Protein AF-A0A4Q4CST5-F1 (afdb_monomer_lite)

Secondary structure (DSSP, 8-state):
--------HHHHHHHHHHHT-SSHHHHHHHHHHHHHHHHHHHHHHHHHHSSS---SS----TTSS----PPP-

pLDDT: mean 81.11, std 19.32, range [39.84, 97.62]

Foldseek 3Di:
DDDDDDDDPVVLVVLCVVVVNPDSVVSVVVVVVVVVVVVVVQVVCCVPPVGNPPPVDDDPPPPPPPPDPDDDD

Structure (mmCIF, N/CA/C/O backbone):
data_AF-A0A4Q4CST5-F1
#
_entry.id   AF-A0A4Q4CST5-F1
#
loop_
_atom_site.group_PDB
_atom_site.id
_atom_site.type_symbol
_atom_site.label_atom_id
_atom_site.label_alt_id
_atom_site.label_comp_id
_atom_site.label_asym_id
_atom_site.label_entity_id
_atom_site.label_seq_id
_atom_site.pdbx_PDB_ins_code
_atom_site.Cartn_x
_atom_site.Cartn_y
_atom_site.Cartn_z
_atom_site.occupancy
_atom_site.B_iso_or_equiv
_atom_site.auth_seq_id
_atom_site.auth_comp_id
_atom_site.auth_asym_id
_atom_site.auth_atom_id
_atom_site.pdbx_PDB_model_num
ATOM 1 N N . MET A 1 1 ? -7.386 13.735 3.006 1.00 84.56 1 MET A N 1
ATOM 2 C CA . MET A 1 1 ? -8.835 13.990 2.837 1.00 84.56 1 MET A CA 1
ATOM 3 C C . MET A 1 1 ? -9.621 12.855 3.479 1.00 84.56 1 MET A C 1
ATOM 5 O O . MET A 1 1 ? -9.058 11.775 3.634 1.00 84.56 1 MET A O 1
ATOM 9 N N . ARG A 1 2 ? -10.880 13.079 3.865 1.00 89.19 2 ARG A N 1
ATOM 10 C CA . ARG A 1 2 ? -11.781 11.998 4.279 1.00 89.19 2 ARG A CA 1
ATOM 11 C C . ARG A 1 2 ? -12.578 11.562 3.052 1.00 89.19 2 ARG A C 1
ATOM 13 O O . ARG A 1 2 ? -13.293 12.379 2.489 1.00 89.19 2 ARG A O 1
ATOM 20 N N . THR A 1 3 ? -12.441 10.301 2.667 1.00 92.75 3 THR A N 1
ATOM 21 C CA . THR A 1 3 ? -13.204 9.686 1.574 1.00 92.75 3 THR A CA 1
ATOM 22 C C . THR A 1 3 ? -13.987 8.521 2.156 1.00 92.75 3 THR A C 1
ATOM 24 O O . THR A 1 3 ? -13.459 7.809 3.013 1.00 92.75 3 THR A O 1
ATOM 27 N N . ASN A 1 4 ? -15.237 8.353 1.731 1.00 93.56 4 ASN A N 1
ATOM 28 C CA . ASN A 1 4 ? -16.036 7.188 2.082 1.00 93.56 4 ASN A CA 1
ATOM 29 C C . ASN A 1 4 ? -16.010 6.213 0.903 1.00 93.56 4 ASN A C 1
ATOM 31 O O . ASN A 1 4 ? -16.432 6.580 -0.190 1.00 93.56 4 ASN A O 1
ATOM 35 N N . ILE A 1 5 ? -15.451 5.026 1.117 1.00 91.75 5 ILE A N 1
ATOM 36 C CA . ILE A 1 5 ? -15.321 3.963 0.118 1.00 91.75 5 ILE A CA 1
ATOM 37 C C . ILE A 1 5 ? -15.589 2.631 0.805 1.00 91.75 5 ILE A C 1
ATOM 39 O O . ILE A 1 5 ? -15.161 2.427 1.943 1.00 91.75 5 ILE A O 1
ATOM 43 N N . GLU A 1 6 ? -16.290 1.743 0.113 1.00 95.81 6 GLU A N 1
ATOM 44 C CA . GLU A 1 6 ? -16.486 0.371 0.565 1.00 95.81 6 GLU A CA 1
ATOM 45 C C . GLU A 1 6 ? -15.290 -0.472 0.125 1.00 95.81 6 GLU A C 1
ATOM 47 O O . GLU A 1 6 ? -14.855 -0.412 -1.025 1.00 95.81 6 GLU A O 1
ATOM 52 N N . ILE A 1 7 ? -14.713 -1.210 1.069 1.00 94.50 7 ILE A N 1
ATOM 53 C CA . ILE A 1 7 ? -13.589 -2.116 0.842 1.00 94.50 7 ILE A CA 1
ATOM 54 C C . ILE A 1 7 ? -13.923 -3.413 1.564 1.00 94.50 7 ILE A C 1
ATOM 56 O O . ILE A 1 7 ? -14.430 -3.374 2.685 1.00 94.50 7 ILE A O 1
ATOM 60 N N . ASP A 1 8 ? -13.608 -4.541 0.932 1.00 97.19 8 ASP A N 1
ATOM 61 C CA . ASP A 1 8 ? -13.738 -5.854 1.549 1.00 97.19 8 ASP A CA 1
ATOM 62 C C . ASP A 1 8 ? -12.979 -5.923 2.891 1.00 97.19 8 ASP A C 1
ATOM 64 O O . ASP A 1 8 ? -11.784 -5.612 2.992 1.00 97.19 8 ASP A O 1
ATOM 68 N N . ASP A 1 9 ? -13.691 -6.317 3.947 1.00 95.25 9 ASP A N 1
ATOM 69 C CA . ASP A 1 9 ? -13.140 -6.370 5.300 1.00 95.25 9 ASP A CA 1
ATOM 70 C C . ASP A 1 9 ? -12.118 -7.503 5.474 1.00 95.25 9 ASP A C 1
ATOM 72 O O . ASP A 1 9 ? -11.172 -7.360 6.255 1.00 95.25 9 ASP A O 1
ATOM 76 N N . GLY A 1 10 ? -12.269 -8.603 4.732 1.00 97.62 10 GLY A N 1
ATOM 77 C CA . GLY A 1 10 ? -11.311 -9.705 4.706 1.00 97.62 10 GLY A CA 1
ATOM 78 C C . GLY A 1 10 ? -9.971 -9.264 4.124 1.00 97.62 10 GLY A C 1
ATOM 79 O O . GLY A 1 10 ? -8.924 -9.515 4.731 1.00 97.62 10 GLY A O 1
ATOM 80 N N . LEU A 1 11 ? -10.010 -8.519 3.017 1.00 97.00 11 LEU A N 1
ATOM 81 C CA . LEU A 1 11 ? -8.843 -7.934 2.365 1.00 97.00 11 LEU A CA 1
ATOM 82 C C . LEU A 1 11 ? -8.109 -6.960 3.292 1.00 97.00 11 LEU A C 1
ATOM 84 O O . LEU A 1 11 ? -6.892 -7.064 3.457 1.00 97.00 11 LEU A O 1
ATOM 88 N N . ILE A 1 12 ? -8.826 -6.035 3.942 1.00 96.62 12 ILE A N 1
ATOM 89 C CA . ILE A 1 12 ? -8.204 -5.115 4.906 1.00 96.62 12 ILE A CA 1
ATOM 90 C C . ILE A 1 12 ? -7.603 -5.880 6.081 1.00 96.62 12 ILE A C 1
ATOM 92 O O . ILE A 1 12 ? -6.488 -5.568 6.503 1.00 96.62 12 ILE A O 1
ATOM 96 N N . ALA A 1 13 ? -8.311 -6.876 6.615 1.00 97.12 13 ALA A N 1
ATOM 97 C CA . ALA A 1 13 ? -7.806 -7.670 7.724 1.00 97.12 13 ALA A CA 1
ATOM 98 C C . ALA A 1 13 ? -6.528 -8.424 7.331 1.00 97.12 13 ALA A C 1
ATOM 100 O O . ALA A 1 13 ? -5.583 -8.482 8.116 1.00 97.12 13 ALA A O 1
ATOM 101 N N . GLU A 1 14 ? -6.465 -8.980 6.121 1.00 97.56 14 GLU A N 1
ATOM 102 C CA . GLU A 1 14 ? -5.259 -9.624 5.609 1.00 97.56 14 GLU A CA 1
ATOM 103 C C . GLU A 1 14 ? -4.107 -8.636 5.421 1.00 97.56 14 GLU A C 1
ATOM 105 O O . GLU A 1 14 ? -3.003 -8.903 5.900 1.00 97.56 14 GLU A O 1
ATOM 110 N N . ALA A 1 15 ? -4.363 -7.478 4.811 1.00 96.81 15 ALA A N 1
ATOM 111 C CA . ALA A 1 15 ? -3.364 -6.429 4.637 1.00 96.81 15 ALA A CA 1
ATOM 112 C C . ALA A 1 15 ? -2.817 -5.934 5.985 1.00 96.81 15 ALA A C 1
ATOM 114 O O . ALA A 1 15 ? -1.608 -5.794 6.153 1.00 96.81 15 ALA A O 1
ATOM 115 N N . MET A 1 16 ? -3.686 -5.736 6.981 1.00 97.38 16 MET A N 1
ATOM 116 C CA . MET A 1 16 ? -3.277 -5.359 8.335 1.00 97.38 16 MET A CA 1
ATOM 117 C C . MET A 1 16 ? -2.423 -6.442 9.002 1.00 97.38 16 MET A C 1
ATOM 119 O O . MET A 1 16 ? -1.389 -6.114 9.580 1.00 97.38 16 MET A O 1
ATOM 123 N N . ARG A 1 17 ? -2.808 -7.724 8.900 1.00 97.56 17 ARG A N 1
ATOM 124 C CA . ARG A 1 17 ? -2.037 -8.840 9.479 1.00 97.56 17 ARG A CA 1
ATOM 125 C C . ARG A 1 17 ? -0.671 -9.007 8.816 1.00 97.56 17 ARG A C 1
ATOM 127 O O . ARG A 1 17 ? 0.318 -9.160 9.523 1.00 97.56 17 ARG A O 1
ATOM 134 N N . ARG A 1 18 ? -0.609 -8.985 7.480 1.00 96.94 18 ARG A N 1
ATOM 135 C CA . ARG A 1 18 ? 0.641 -9.186 6.726 1.00 96.94 18 ARG A CA 1
ATOM 136 C C . ARG A 1 18 ? 1.565 -7.971 6.777 1.00 96.94 18 ARG A C 1
ATOM 138 O O . ARG A 1 18 ? 2.775 -8.145 6.827 1.00 96.94 18 ARG A O 1
ATOM 145 N N . GLY A 1 19 ? 1.002 -6.764 6.773 1.00 92.25 19 GLY A N 1
ATOM 146 C CA . GLY A 1 19 ? 1.752 -5.508 6.852 1.00 92.25 19 GLY A CA 1
ATOM 147 C C . GLY A 1 19 ? 2.059 -5.040 8.279 1.00 92.25 19 GLY A C 1
ATOM 148 O O . GLY A 1 19 ? 2.785 -4.070 8.461 1.00 92.25 19 GLY A O 1
ATOM 149 N N . GLY A 1 20 ? 1.514 -5.704 9.307 1.00 96.19 20 GLY A N 1
ATOM 150 C CA . GLY A 1 20 ? 1.709 -5.311 10.707 1.00 96.19 20 GLY A CA 1
ATOM 151 C C . GLY A 1 20 ? 1.072 -3.961 11.054 1.00 96.19 20 GLY A C 1
ATOM 152 O O . GLY A 1 20 ? 1.573 -3.232 11.909 1.00 96.19 20 GLY A O 1
ATOM 153 N N . HIS A 1 21 ? -0.020 -3.593 10.379 1.00 97.25 21 HIS A N 1
ATOM 154 C CA . HIS A 1 21 ? -0.639 -2.282 10.545 1.00 97.25 21 HIS A CA 1
ATOM 155 C C . HIS A 1 21 ? -1.705 -2.291 11.649 1.00 97.25 21 HIS A C 1
ATOM 157 O O . HIS A 1 21 ? -2.626 -3.106 11.605 1.00 97.25 21 HIS A O 1
ATOM 163 N N . PRO A 1 22 ? -1.671 -1.329 12.590 1.00 93.56 22 PRO A N 1
ATOM 164 C CA . PRO A 1 22 ? -2.630 -1.270 13.694 1.00 93.56 22 PRO A CA 1
ATOM 165 C C . PRO A 1 22 ? -3.996 -0.701 13.287 1.00 93.56 22 PRO A C 1
ATOM 167 O O . PRO A 1 22 ? -4.955 -0.794 14.048 1.00 93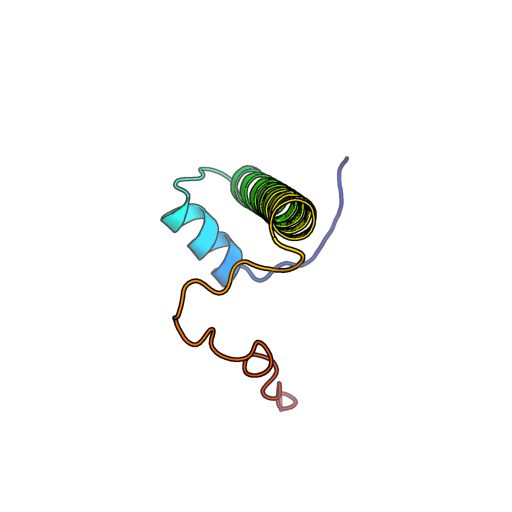.56 22 PRO A O 1
ATOM 170 N N . THR A 1 23 ? -4.112 -0.077 12.107 1.00 96.62 23 THR A N 1
ATOM 171 C CA . THR A 1 23 ? -5.362 0.551 11.652 1.00 96.62 23 THR A CA 1
ATOM 172 C C . THR A 1 23 ? -5.640 0.281 10.178 1.00 96.62 23 THR A C 1
ATOM 174 O O . THR A 1 23 ? -4.712 0.198 9.370 1.00 96.62 23 THR A O 1
ATOM 177 N N . LYS A 1 24 ? -6.933 0.258 9.814 1.00 94.94 24 LYS A N 1
ATOM 178 C CA . LYS A 1 24 ? -7.387 0.168 8.416 1.00 94.94 24 LYS A CA 1
ATOM 179 C C . LYS A 1 24 ? -6.759 1.271 7.553 1.00 94.94 24 LYS A C 1
ATOM 181 O O . LYS A 1 24 ? -6.291 1.010 6.454 1.00 94.94 24 LYS A O 1
ATOM 186 N N . LYS A 1 25 ? -6.684 2.501 8.084 1.00 94.88 25 LYS A N 1
ATOM 187 C CA . LYS A 1 25 ? -6.073 3.648 7.393 1.00 94.88 25 LYS A CA 1
ATOM 188 C C . LYS A 1 25 ? -4.602 3.392 7.061 1.00 94.88 25 LYS A C 1
ATOM 190 O O . LYS A 1 25 ? -4.203 3.654 5.935 1.00 94.88 25 LYS A O 1
ATOM 195 N N . ALA A 1 26 ? -3.818 2.906 8.026 1.00 96.06 26 ALA A N 1
ATOM 196 C CA . ALA A 1 26 ? -2.397 2.641 7.815 1.00 96.06 26 ALA A CA 1
ATOM 197 C C . ALA A 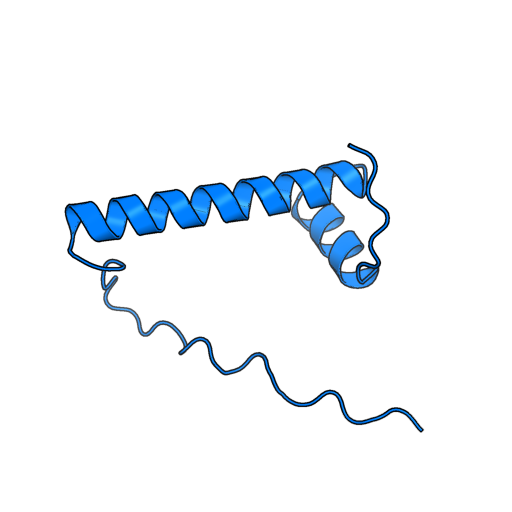1 26 ? -2.183 1.572 6.734 1.00 96.06 26 ALA A C 1
ATOM 199 O O . ALA A 1 26 ? -1.387 1.791 5.829 1.00 96.06 26 ALA A O 1
ATOM 200 N N . ALA A 1 27 ? -2.962 0.485 6.763 1.00 96.62 27 ALA A N 1
ATOM 201 C CA . ALA A 1 27 ? -2.898 -0.552 5.731 1.00 96.62 27 ALA A CA 1
ATOM 202 C C . ALA A 1 27 ? -3.268 -0.031 4.333 1.00 96.62 27 ALA A C 1
ATOM 204 O O . ALA A 1 27 ? -2.586 -0.330 3.357 1.00 96.62 27 ALA A O 1
ATOM 205 N N . VAL A 1 28 ? -4.319 0.789 4.232 1.00 95.44 28 VAL A N 1
ATOM 206 C CA . VAL A 1 28 ? -4.720 1.405 2.957 1.00 95.44 28 VAL A CA 1
ATOM 207 C C . VAL A 1 28 ? -3.645 2.369 2.448 1.00 95.44 28 VAL A C 1
ATOM 209 O O . VAL A 1 28 ? -3.332 2.373 1.260 1.00 95.44 28 VAL A O 1
ATOM 212 N N . GLU A 1 29 ? -3.049 3.174 3.327 1.00 96.31 29 GLU A N 1
ATOM 213 C CA . GLU A 1 29 ? -1.997 4.119 2.949 1.00 96.31 29 GLU A CA 1
ATOM 214 C C . GLU A 1 29 ? -0.720 3.407 2.474 1.00 96.31 29 GLU A C 1
ATOM 216 O O . GLU A 1 29 ? -0.148 3.803 1.457 1.00 96.31 29 GLU A O 1
ATOM 221 N N . GLU A 1 30 ? -0.308 2.335 3.154 1.00 96.88 30 GLU A N 1
ATOM 222 C CA . GLU A 1 30 ? 0.800 1.470 2.730 1.00 96.88 30 GLU A CA 1
ATOM 223 C C . GLU A 1 30 ? 0.530 0.871 1.340 1.00 96.88 30 GLU A C 1
ATOM 225 O O . GLU A 1 30 ? 1.370 0.972 0.444 1.00 96.88 30 GLU A O 1
ATOM 230 N N . GLY A 1 31 ? -0.672 0.324 1.124 1.00 95.62 31 GLY A N 1
ATOM 231 C CA . GLY A 1 31 ? -1.077 -0.246 -0.162 1.00 95.62 31 GLY A CA 1
ATOM 232 C C . GLY A 1 31 ? -1.003 0.770 -1.306 1.00 95.62 31 GLY A C 1
ATOM 233 O O . GLY A 1 31 ? -0.435 0.484 -2.360 1.00 95.62 31 GLY A O 1
ATOM 234 N N . LEU A 1 32 ? -1.491 1.994 -1.086 1.00 96.81 32 LEU A N 1
ATOM 235 C CA . LEU A 1 32 ? -1.402 3.070 -2.080 1.00 96.81 32 LEU A CA 1
ATOM 236 C C . LEU A 1 32 ? 0.050 3.477 -2.368 1.00 96.81 32 LEU A C 1
ATOM 238 O O . LEU A 1 32 ? 0.416 3.694 -3.526 1.00 96.81 32 LEU A O 1
ATOM 242 N N . ARG A 1 33 ? 0.905 3.550 -1.339 1.00 97.06 33 ARG A N 1
ATOM 243 C CA . ARG A 1 33 ? 2.341 3.830 -1.513 1.00 97.06 33 ARG A CA 1
ATOM 244 C C . ARG A 1 33 ? 3.030 2.739 -2.327 1.00 97.06 33 ARG A C 1
ATOM 246 O O . ARG A 1 33 ? 3.866 3.060 -3.172 1.00 97.06 33 ARG A O 1
ATOM 253 N N . LEU A 1 34 ? 2.669 1.475 -2.106 1.00 96.56 34 LEU A N 1
ATOM 254 C CA . LEU A 1 34 ? 3.214 0.346 -2.852 1.00 96.56 34 LEU A CA 1
ATOM 255 C C . LEU A 1 34 ? 2.851 0.424 -4.338 1.00 96.56 34 LEU A C 1
ATOM 257 O O . LEU A 1 34 ? 3.734 0.263 -5.177 1.00 96.56 34 LEU A O 1
ATOM 261 N N . VAL A 1 35 ? 1.595 0.749 -4.667 1.00 96.81 35 VAL A N 1
ATOM 262 C CA . VAL A 1 35 ? 1.148 0.931 -6.061 1.00 96.81 35 VAL A CA 1
ATOM 263 C C . VAL A 1 35 ? 1.970 2.012 -6.765 1.00 96.81 35 VAL A C 1
ATOM 265 O O . VAL A 1 35 ? 2.494 1.782 -7.854 1.00 96.81 35 VAL A O 1
ATOM 268 N N . VAL A 1 36 ? 2.156 3.171 -6.124 1.00 97.38 36 VAL A N 1
ATOM 269 C CA . VAL A 1 36 ? 2.974 4.262 -6.682 1.00 97.38 36 VAL A CA 1
ATOM 270 C C . VAL A 1 36 ? 4.432 3.834 -6.857 1.00 97.38 36 VAL A C 1
ATOM 272 O O . VAL A 1 36 ? 5.059 4.159 -7.865 1.00 97.38 36 VAL A O 1
ATOM 275 N N . ARG A 1 37 ? 4.992 3.098 -5.892 1.00 96.06 37 ARG A N 1
ATOM 276 C CA . ARG A 1 37 ? 6.363 2.585 -5.982 1.00 96.06 37 ARG A CA 1
ATOM 277 C C . ARG A 1 37 ? 6.529 1.633 -7.167 1.00 96.06 37 ARG A C 1
ATOM 279 O O . ARG A 1 37 ? 7.497 1.786 -7.906 1.00 96.06 37 ARG A O 1
ATOM 286 N N . LEU A 1 38 ? 5.598 0.700 -7.357 1.00 94.62 38 LEU A N 1
ATOM 287 C CA . LEU A 1 38 ? 5.620 -0.247 -8.474 1.00 94.62 38 LEU A CA 1
ATOM 288 C C . LEU A 1 38 ? 5.509 0.466 -9.824 1.00 94.62 38 LEU A C 1
ATOM 290 O O . LEU A 1 38 ? 6.242 0.131 -10.749 1.00 94.62 38 LEU A O 1
ATOM 294 N N . ALA A 1 39 ? 4.645 1.479 -9.929 1.00 93.44 39 ALA A N 1
ATOM 295 C CA . ALA A 1 39 ? 4.522 2.283 -11.143 1.00 93.44 39 ALA A CA 1
ATOM 296 C C . ALA A 1 39 ? 5.852 2.965 -11.505 1.00 93.44 39 ALA A C 1
ATOM 298 O O . ALA A 1 39 ? 6.332 2.821 -12.624 1.00 93.44 39 ALA A O 1
ATOM 299 N N . ARG A 1 40 ? 6.518 3.599 -10.531 1.00 93.94 40 ARG A N 1
ATOM 300 C CA . ARG A 1 40 ? 7.841 4.214 -10.741 1.00 93.94 40 ARG A CA 1
ATOM 301 C C . ARG A 1 40 ? 8.914 3.200 -11.128 1.00 93.94 40 ARG A C 1
ATOM 303 O O . ARG A 1 40 ? 9.784 3.506 -11.934 1.00 93.94 40 ARG A O 1
ATOM 310 N N . GLN A 1 41 ? 8.878 2.005 -10.538 1.00 91.81 41 GLN A N 1
ATOM 311 C CA . GLN A 1 41 ? 9.806 0.930 -10.894 1.00 91.81 41 GLN A C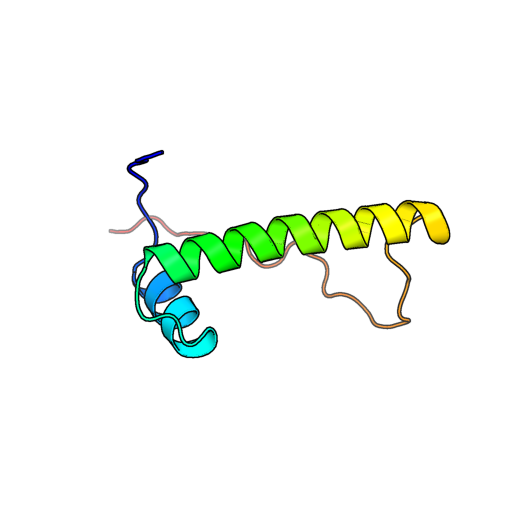A 1
ATOM 312 C C . GLN A 1 41 ? 9.599 0.477 -12.340 1.00 91.81 41 GLN A C 1
ATOM 314 O O . GLN A 1 41 ? 10.582 0.329 -13.058 1.00 91.81 41 GLN A O 1
ATOM 319 N N . ARG A 1 42 ? 8.344 0.341 -12.784 1.00 89.00 42 ARG A N 1
ATOM 320 C CA . ARG A 1 42 ? 8.002 0.035 -14.180 1.00 89.00 42 ARG A CA 1
ATOM 321 C C . ARG A 1 42 ? 8.430 1.138 -15.142 1.00 89.00 42 ARG A C 1
ATOM 323 O O . ARG A 1 42 ? 8.990 0.841 -16.186 1.00 89.00 42 ARG A O 1
ATOM 330 N N . GLU A 1 43 ? 8.225 2.404 -14.788 1.00 89.75 43 GLU A N 1
ATOM 331 C CA . GLU A 1 43 ? 8.689 3.543 -15.593 1.00 89.75 43 GLU A CA 1
ATOM 332 C C . GLU A 1 43 ? 10.215 3.551 -15.738 1.00 89.75 43 GLU A C 1
ATOM 334 O O . GLU A 1 43 ? 10.740 3.721 -16.838 1.00 89.75 43 GLU A O 1
ATOM 339 N N . ALA A 1 44 ? 10.939 3.321 -14.640 1.00 89.50 44 ALA A N 1
ATOM 340 C CA . ALA A 1 44 ? 12.394 3.218 -14.665 1.00 89.50 44 ALA A CA 1
ATOM 341 C C . ALA A 1 44 ? 12.860 2.023 -15.509 1.00 89.50 44 ALA A C 1
ATOM 343 O O . ALA A 1 44 ? 13.788 2.157 -16.302 1.00 89.50 44 ALA A O 1
ATOM 344 N N . ALA A 1 45 ? 12.189 0.879 -15.375 1.00 88.19 45 ALA A N 1
ATOM 345 C CA . ALA A 1 45 ? 12.445 -0.303 -16.183 1.00 88.19 45 ALA A CA 1
ATOM 346 C C . ALA A 1 45 ? 12.248 -0.034 -17.680 1.00 88.19 45 ALA A C 1
ATOM 348 O O . ALA A 1 45 ? 13.145 -0.291 -18.482 1.00 88.19 45 ALA A O 1
ATOM 349 N N . GLN A 1 46 ? 11.124 0.584 -18.040 1.00 83.88 46 GLN A N 1
ATOM 350 C CA . GLN A 1 46 ? 10.816 0.995 -19.404 1.00 83.88 46 GLN A CA 1
ATOM 351 C C . GLN A 1 46 ? 11.889 1.935 -19.970 1.00 83.88 46 GLN A C 1
ATOM 353 O O . GLN A 1 46 ? 12.292 1.785 -21.121 1.00 83.88 46 GLN A O 1
ATOM 358 N N . ALA A 1 47 ? 12.368 2.890 -19.170 1.00 87.62 47 ALA A N 1
ATOM 359 C CA . ALA A 1 47 ? 13.385 3.848 -19.592 1.00 87.62 47 ALA A CA 1
ATOM 360 C C . ALA A 1 47 ? 14.772 3.213 -19.787 1.00 87.62 47 ALA A C 1
ATOM 362 O O . ALA A 1 47 ? 15.514 3.631 -20.673 1.00 87.62 47 ALA A O 1
ATOM 363 N N . LEU A 1 48 ? 15.131 2.223 -18.965 1.00 87.62 48 LEU A N 1
ATOM 364 C CA . LEU A 1 48 ? 16.440 1.566 -19.015 1.00 87.62 48 LEU A CA 1
ATOM 365 C C . LEU A 1 48 ? 16.498 0.426 -20.037 1.00 87.62 48 LEU A C 1
ATOM 367 O O . LEU A 1 48 ? 17.524 0.245 -20.690 1.00 87.62 48 LEU A O 1
ATOM 371 N N . TRP A 1 49 ? 15.416 -0.340 -20.166 1.00 81.12 49 TRP A N 1
ATOM 372 C CA . TRP A 1 49 ? 15.394 -1.606 -20.904 1.00 81.12 49 TRP A CA 1
ATOM 373 C C . TRP A 1 49 ? 14.333 -1.663 -22.008 1.00 81.12 49 TRP A C 1
ATOM 375 O O . TRP A 1 49 ? 14.223 -2.675 -22.692 1.00 81.12 49 TRP A O 1
ATOM 385 N N . GLY A 1 50 ? 13.558 -0.594 -22.221 1.00 78.12 50 GLY A N 1
ATOM 386 C CA . GLY A 1 50 ? 12.516 -0.553 -23.252 1.00 78.12 50 GLY A CA 1
ATOM 387 C C . GLY A 1 50 ? 11.259 -1.365 -22.915 1.00 78.12 50 GLY A C 1
ATOM 388 O O . GLY A 1 50 ? 10.403 -1.535 -23.783 1.00 78.12 50 GLY A O 1
ATOM 389 N N . GLY A 1 51 ? 11.123 -1.842 -21.675 1.00 70.50 51 GLY A N 1
ATOM 390 C CA . GLY A 1 51 ? 10.007 -2.664 -21.204 1.00 70.50 51 GLY A CA 1
ATOM 391 C C . GLY A 1 51 ? 10.195 -3.121 -19.758 1.00 70.50 51 GLY A C 1
ATOM 392 O O . GLY A 1 51 ? 11.222 -2.822 -19.143 1.00 70.50 51 GLY A O 1
ATOM 393 N N . ASP A 1 52 ? 9.217 -3.858 -19.220 1.00 63.03 52 ASP A N 1
ATOM 394 C CA . ASP A 1 52 ? 9.430 -4.632 -17.989 1.00 63.03 52 ASP A CA 1
ATOM 395 C C . ASP A 1 52 ? 10.569 -5.628 -18.275 1.00 63.03 52 ASP A C 1
ATOM 397 O O . ASP A 1 52 ? 10.494 -6.339 -19.283 1.00 63.03 52 ASP A O 1
ATOM 401 N N . PRO A 1 53 ? 11.652 -5.648 -17.478 1.00 61.84 53 PRO A N 1
ATOM 402 C CA . PRO A 1 53 ? 12.787 -6.506 -17.753 1.00 61.84 53 PRO A CA 1
ATOM 403 C C . PRO A 1 53 ? 12.310 -7.952 -17.770 1.00 61.84 53 PRO A C 1
ATOM 405 O O . PRO A 1 53 ? 11.739 -8.434 -16.791 1.00 61.84 53 PRO A O 1
ATOM 408 N N . ASP A 1 54 ? 12.545 -8.629 -18.890 1.00 63.25 54 ASP A N 1
ATOM 409 C CA . ASP A 1 54 ? 12.350 -10.064 -19.004 1.00 63.25 54 ASP A CA 1
ATOM 410 C C . ASP A 1 54 ? 13.354 -10.742 -18.064 1.00 63.25 54 ASP A C 1
ATOM 412 O O . ASP A 1 54 ? 14.533 -10.919 -18.368 1.00 63.25 54 ASP A O 1
ATOM 416 N N . TRP A 1 55 ? 12.891 -11.036 -16.852 1.00 63.03 55 TRP A N 1
ATOM 417 C CA . TRP A 1 55 ? 13.638 -11.712 -15.798 1.00 63.03 55 TRP A CA 1
ATOM 418 C C . TRP A 1 55 ? 13.829 -13.208 -16.125 1.00 63.03 55 TRP A C 1
ATOM 420 O O . TRP A 1 55 ? 14.367 -13.941 -15.296 1.00 63.03 55 TRP A O 1
ATOM 430 N N . GLY A 1 56 ? 13.439 -13.656 -17.331 1.00 58.16 56 GLY A N 1
ATOM 431 C CA . GLY A 1 56 ? 13.608 -15.022 -17.825 1.00 58.16 56 GLY A CA 1
ATOM 432 C C . GLY A 1 56 ? 12.659 -16.016 -17.167 1.00 58.16 56 GLY A C 1
ATOM 433 O O . GLY A 1 56 ? 12.936 -17.212 -17.124 1.00 58.16 56 GLY A O 1
ATOM 434 N N . LEU A 1 57 ? 11.570 -15.520 -16.598 1.00 57.53 57 LEU A N 1
ATOM 435 C CA . LEU A 1 57 ? 10.604 -16.317 -15.874 1.00 57.53 57 LEU A CA 1
ATOM 436 C C . LEU A 1 57 ? 9.222 -15.912 -16.372 1.00 57.53 57 LEU A C 1
ATOM 438 O O . LEU A 1 57 ? 8.880 -14.729 -16.429 1.00 57.53 57 LEU A O 1
ATOM 442 N N . ASP A 1 58 ? 8.452 -16.916 -16.766 1.00 60.41 58 ASP A N 1
ATOM 443 C CA . ASP A 1 58 ? 7.131 -16.729 -17.339 1.00 60.41 58 ASP A CA 1
ATOM 444 C C . ASP A 1 58 ? 6.235 -16.043 -16.304 1.00 60.41 58 ASP A C 1
ATOM 446 O O . ASP A 1 58 ? 5.758 -16.655 -15.345 1.00 60.41 58 ASP A O 1
ATOM 450 N N . ALA A 1 59 ? 6.033 -14.735 -16.460 1.00 56.62 59 ALA A N 1
ATOM 451 C CA . ALA A 1 59 ? 5.050 -14.021 -15.671 1.00 56.62 59 ALA A CA 1
ATOM 452 C C . ALA A 1 59 ? 3.685 -14.647 -15.995 1.00 56.62 59 ALA A C 1
ATOM 454 O O . ALA A 1 5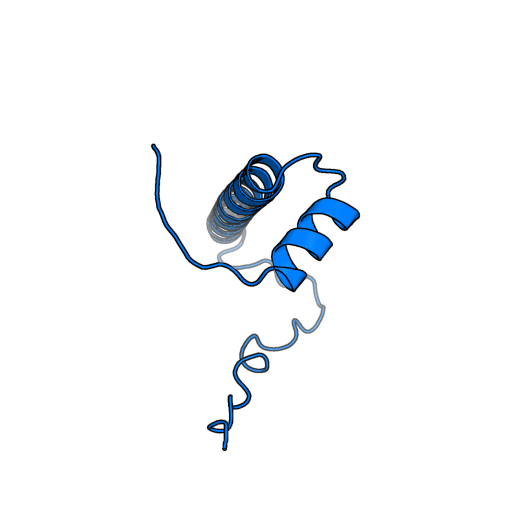9 ? 3.312 -14.668 -17.173 1.00 56.62 59 ALA A O 1
ATOM 455 N N . PRO A 1 60 ? 2.924 -15.164 -15.008 1.00 54.75 60 PRO A N 1
ATOM 456 C CA . PRO A 1 60 ? 1.585 -15.652 -15.283 1.00 54.75 60 PRO A CA 1
ATOM 457 C C . PRO A 1 60 ? 0.795 -14.484 -15.865 1.00 54.75 60 PRO A C 1
ATOM 459 O O . PRO A 1 60 ? 0.608 -13.450 -15.219 1.00 54.75 60 PRO A O 1
ATOM 462 N N . SER A 1 61 ? 0.409 -14.637 -17.130 1.00 56.12 61 SER A N 1
ATOM 463 C CA . SER A 1 61 ? -0.339 -13.660 -17.910 1.00 56.12 61 SER A CA 1
ATOM 464 C C . SER A 1 61 ? -1.483 -13.102 -17.067 1.00 56.12 61 SER A C 1
ATOM 466 O O . SER A 1 61 ? -2.340 -13.860 -16.609 1.00 56.12 61 SER A O 1
ATOM 468 N N . GLY A 1 62 ? -1.475 -11.786 -16.845 1.00 55.72 62 GLY A N 1
ATOM 469 C CA . GLY A 1 62 ? -2.341 -11.052 -15.914 1.00 55.72 62 GLY A CA 1
ATOM 470 C C . GLY A 1 62 ? -3.832 -10.996 -16.274 1.00 55.72 62 GLY A C 1
ATOM 471 O O . GLY A 1 62 ? -4.473 -9.980 -16.032 1.00 55.72 62 GLY A O 1
ATOM 472 N N . HIS A 1 63 ? -4.397 -12.069 -16.827 1.00 47.69 63 HIS A N 1
ATOM 473 C CA . HIS A 1 63 ? -5.805 -12.175 -17.212 1.00 47.69 63 HIS A CA 1
ATOM 474 C C . HIS A 1 63 ? -6.604 -13.238 -16.436 1.00 47.69 63 HIS A C 1
ATOM 476 O O . HIS A 1 63 ? -7.767 -13.450 -16.75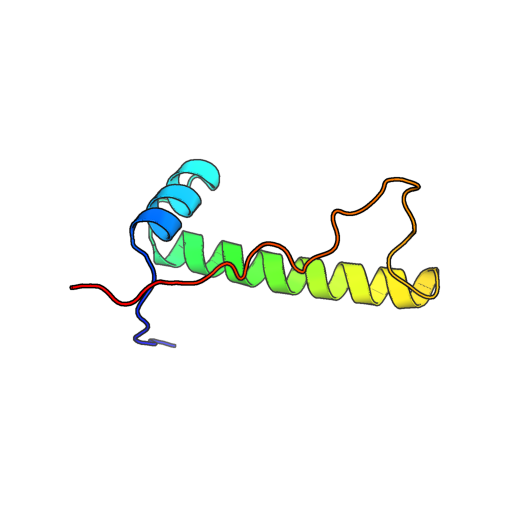2 1.00 47.69 63 HIS A O 1
ATOM 482 N N . ALA A 1 64 ? -6.048 -13.864 -15.393 1.00 43.91 64 ALA A N 1
ATOM 483 C CA . ALA A 1 64 ? -6.727 -14.943 -14.657 1.00 43.91 64 ALA A CA 1
ATOM 484 C C . ALA A 1 64 ? -7.370 -14.534 -13.310 1.00 43.91 64 ALA A C 1
ATOM 486 O O . ALA A 1 64 ? -7.635 -15.399 -12.487 1.00 43.91 64 ALA A O 1
ATOM 487 N N . LEU A 1 65 ? -7.611 -13.241 -13.045 1.00 46.66 65 LEU A N 1
ATOM 488 C CA . LEU A 1 65 ? -8.303 -12.801 -11.812 1.00 46.66 65 LEU A CA 1
ATOM 489 C C . LEU A 1 65 ? -9.696 -12.200 -12.055 1.00 46.66 65 LEU A C 1
ATOM 491 O O . LEU A 1 65 ? -10.279 -11.624 -11.142 1.00 46.66 65 LEU A O 1
ATOM 495 N N . HIS A 1 66 ? -10.241 -12.339 -13.266 1.00 42.94 66 HIS A N 1
ATOM 496 C CA . HIS A 1 66 ? -11.621 -11.955 -13.572 1.00 42.94 66 HIS A CA 1
ATOM 497 C C . HIS A 1 66 ? -12.457 -13.192 -13.934 1.00 42.94 66 HIS A C 1
ATOM 499 O O . HIS A 1 66 ? -13.075 -13.248 -14.991 1.00 42.94 66 HIS A O 1
ATOM 505 N N . GLU A 1 67 ? -12.469 -14.201 -13.062 1.00 39.84 67 GLU A N 1
ATOM 506 C CA . GLU A 1 67 ? -13.503 -15.239 -13.107 1.00 39.84 67 GLU A CA 1
ATOM 507 C C . GLU A 1 67 ? -14.703 -14.779 -12.264 1.00 39.84 67 GLU A C 1
ATOM 509 O O . GLU A 1 67 ? -14.699 -14.809 -11.037 1.00 39.84 67 GLU A O 1
ATOM 514 N N . GLU A 1 68 ? -15.687 -14.237 -12.982 1.00 46.81 68 GLU A N 1
ATOM 515 C CA . GLU A 1 68 ? -17.124 -14.465 -12.800 1.00 46.81 68 GLU A CA 1
ATOM 516 C C . GLU A 1 68 ? -17.670 -14.449 -11.355 1.00 46.81 68 GLU A C 1
ATOM 518 O O . GLU A 1 68 ? -17.863 -15.479 -10.710 1.00 46.81 68 GLU A O 1
ATOM 523 N N . GLN A 1 69 ? -18.042 -13.261 -10.862 1.00 47.41 69 GLN A N 1
ATOM 524 C CA . GLN A 1 69 ? -19.027 -13.172 -9.780 1.00 47.41 69 GLN A CA 1
ATOM 525 C C . GLN A 1 69 ? -20.399 -13.593 -10.327 1.00 47.41 69 GLN A C 1
ATOM 527 O O . GLN A 1 69 ? -21.095 -12.807 -10.970 1.00 47.41 69 GLN A O 1
ATOM 532 N N . ALA A 1 70 ? -20.782 -14.845 -10.079 1.00 48.59 70 ALA A N 1
ATOM 533 C CA . ALA A 1 70 ? -22.138 -15.327 -10.312 1.00 48.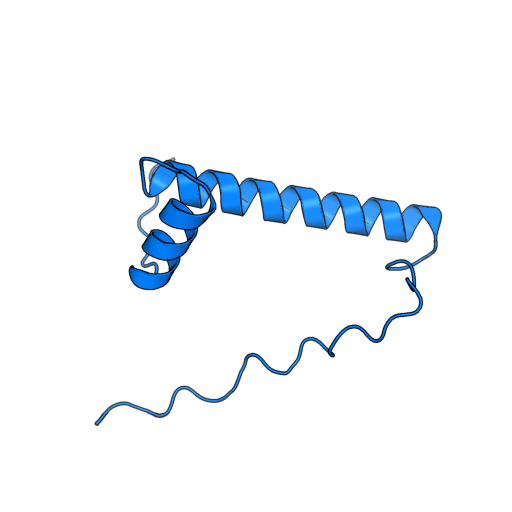59 70 ALA A CA 1
ATOM 534 C C . ALA A 1 70 ? -23.149 -14.539 -9.444 1.00 48.59 70 ALA A C 1
ATOM 536 O O . ALA A 1 70 ? -22.857 -14.238 -8.282 1.00 48.59 70 ALA A O 1
ATOM 537 N N . PRO A 1 71 ? -24.345 -14.201 -9.964 1.00 52.84 71 PRO A N 1
ATOM 538 C CA . PRO A 1 71 ? -25.330 -13.428 -9.217 1.00 52.84 71 PRO A CA 1
ATOM 539 C C . PRO A 1 71 ? -25.889 -14.249 -8.046 1.00 52.84 71 PRO A C 1
ATOM 541 O O . PRO A 1 71 ? -26.432 -15.337 -8.239 1.00 52.84 71 PRO A O 1
ATOM 544 N N . LEU A 1 72 ? -25.759 -13.705 -6.833 1.00 55.28 72 LEU A N 1
ATOM 545 C CA . LEU A 1 72 ? -26.319 -14.265 -5.601 1.00 55.28 72 LEU A CA 1
ATOM 546 C C . LEU A 1 72 ? -27.848 -14.412 -5.730 1.00 55.28 72 LEU A C 1
ATOM 548 O O . LEU A 1 72 ? -28.542 -13.446 -6.054 1.00 55.28 72 LEU A O 1
ATOM 552 N N . ARG A 1 73 ? -28.353 -15.622 -5.468 1.00 46.78 73 ARG A N 1
ATOM 553 C CA . ARG A 1 73 ? -29.763 -15.903 -5.165 1.00 46.78 73 ARG A CA 1
ATOM 554 C C . ARG A 1 73 ? -29.959 -16.018 -3.663 1.00 46.78 73 ARG A C 1
ATOM 556 O O . ARG A 1 73 ? -29.054 -16.586 -3.013 1.00 46.78 73 ARG A O 1
#

Radius of gyration: 16.8 Å; chains: 1; bounding box: 46×31×37 Å

Sequence (73 aa):
MRTNIEIDDGLIAEAMRRGGHPTKKAAVEEGLRLVVRLARQREAAQALWGGDPDWGLDAPSGHALHEEQAPLR